Protein AF-A0A0C2CL56-F1 (afdb_monomer)

Radius of gyration: 15.15 Å; Cα contacts (8 Å, |Δi|>4): 269; chains: 1; bounding box: 34×24×44 Å

Foldseek 3Di:
DAADFFDKAQFCVNGVVWTFDDQLRQAFALVQADWFQAAPACVSRQQQHQQQDPPSRTGDSCRSCVVVVQNGVVSCVVPGHSHFGHTPPCNCPRNNGHDGDIGTTDD

Secondary structure (DSSP, 8-state):
----TT-EESSGGGSTTSEEESTTTTBB-GGG--TT-B-SSGGGGTT-TT-EETTTTEE-HHHHHHHTT-SSHHHHHHHTTTTSB--TTTHHHHTTTPPBP-EEEE-

Organism: NCBI:txid51022

InterPro domains:
  IPR039260 Chondroitin proteoglycan 3 [PTHR37973] (2-107)

Mean predicted aligned error: 2.77 Å

pLDDT: mean 97.07, std 2.62, range [74.0, 98.75]

Structure (mmCIF, N/CA/C/O backbone):
data_AF-A0A0C2CL56-F1
#
_entry.id   AF-A0A0C2CL56-F1
#
loop_
_atom_site.group_PDB
_atom_site.id
_atom_site.type_symbol
_atom_site.label_atom_id
_atom_site.label_alt_id
_atom_site.label_comp_id
_atom_site.label_asym_id
_atom_site.label_entity_id
_atom_site.label_seq_id
_atom_site.pdbx_PDB_ins_code
_atom_site.Cartn_x
_atom_site.Cartn_y
_atom_site.Cartn_z
_atom_site.occupancy
_atom_site.B_iso_or_equiv
_atom_site.auth_seq_id
_atom_site.auth_comp_id
_atom_site.auth_asym_id
_atom_site.auth_atom_id
_atom_site.pdbx_PDB_model_num
ATOM 1 N N . LYS A 1 1 ? -9.938 3.758 28.626 1.00 74.00 1 LYS A N 1
ATOM 2 C CA . LYS A 1 1 ? -9.794 4.377 27.285 1.00 74.00 1 LYS A CA 1
ATOM 3 C C . LYS A 1 1 ? -11.196 4.662 26.762 1.00 74.00 1 LYS A C 1
ATOM 5 O O . LYS A 1 1 ? -12.080 3.883 27.092 1.00 74.00 1 LYS A O 1
ATOM 10 N N . THR A 1 2 ? -11.389 5.732 25.998 1.00 91.00 2 THR A N 1
ATOM 11 C CA . THR A 1 2 ? -12.707 6.133 25.476 1.00 91.00 2 THR A CA 1
ATOM 12 C C . THR A 1 2 ? -12.635 6.171 23.955 1.00 91.00 2 THR A C 1
ATOM 14 O O . THR A 1 2 ? -11.640 6.669 23.426 1.00 91.00 2 THR A O 1
ATOM 17 N N . CYS A 1 3 ? -13.647 5.637 23.272 1.00 94.56 3 CYS A N 1
ATOM 18 C CA . CYS A 1 3 ? -13.761 5.735 21.819 1.00 94.56 3 CYS A CA 1
ATOM 19 C C . CYS A 1 3 ? -13.874 7.204 21.382 1.00 94.56 3 CYS A C 1
ATOM 21 O O . CYS A 1 3 ? -14.562 8.001 22.024 1.00 94.56 3 CYS A O 1
ATOM 23 N N . LYS A 1 4 ? -13.183 7.560 20.296 1.00 96.44 4 LYS A N 1
ATOM 24 C CA . LYS A 1 4 ? -13.237 8.883 19.668 1.00 96.44 4 LYS A CA 1
ATOM 25 C C . LYS A 1 4 ? -13.791 8.734 18.259 1.00 96.44 4 LYS A C 1
ATOM 27 O O . LYS A 1 4 ? -13.171 8.084 17.422 1.00 96.44 4 LYS A O 1
ATOM 32 N N . ALA A 1 5 ? -14.963 9.309 18.010 1.00 96.19 5 ALA A N 1
ATOM 33 C CA . ALA A 1 5 ? -15.623 9.188 16.716 1.00 96.19 5 ALA A CA 1
ATOM 34 C C . ALA A 1 5 ? -14.737 9.756 15.596 1.00 96.19 5 ALA A C 1
ATOM 36 O O . ALA A 1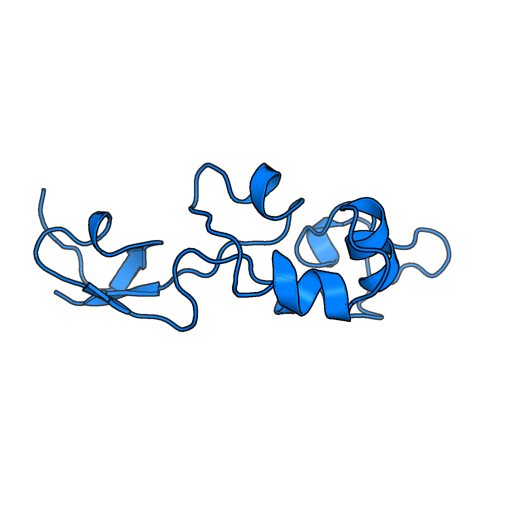 5 ? -14.141 10.821 15.750 1.00 96.19 5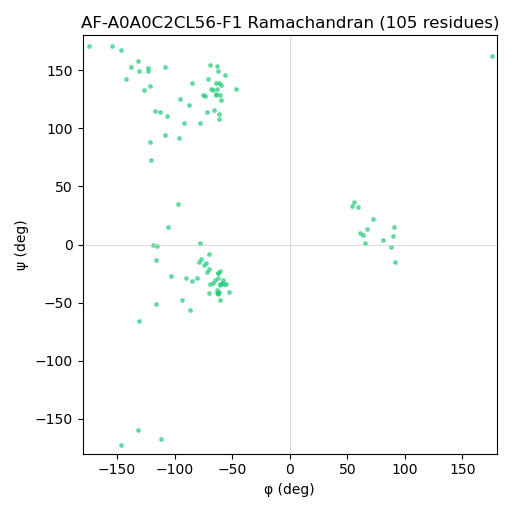 ALA A O 1
ATOM 37 N N . PHE A 1 6 ? -14.674 9.044 14.472 1.00 96.25 6 PHE A N 1
ATOM 38 C CA . PHE A 1 6 ? -13.881 9.377 13.284 1.00 96.25 6 PHE A CA 1
ATOM 39 C C . PHE A 1 6 ? -12.351 9.405 13.457 1.00 96.25 6 PHE A C 1
ATOM 41 O O . PHE A 1 6 ? -11.641 9.753 12.503 1.00 96.25 6 PHE A O 1
ATOM 48 N N . ASP A 1 7 ? -11.811 8.981 14.602 1.00 97.31 7 ASP A N 1
ATOM 49 C CA . ASP A 1 7 ? -10.368 8.750 14.715 1.00 97.31 7 ASP A CA 1
ATOM 50 C C . ASP A 1 7 ? -9.928 7.633 13.755 1.00 97.31 7 ASP A C 1
ATOM 52 O O . ASP A 1 7 ? -10.701 6.735 13.407 1.00 97.31 7 ASP A O 1
ATOM 56 N N . VAL A 1 8 ? -8.6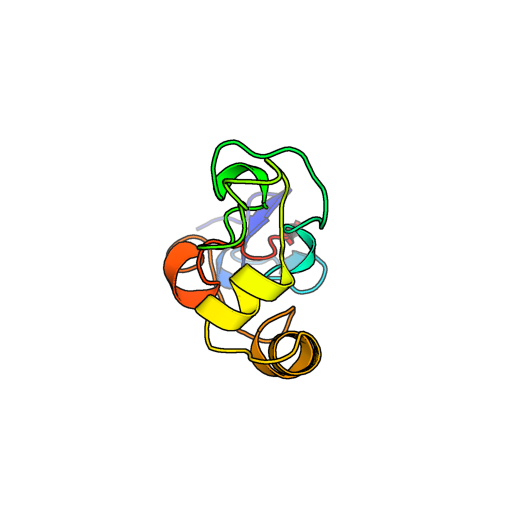84 7.732 13.275 1.00 97.31 8 VAL A N 1
ATOM 57 C CA . VAL A 1 8 ? -8.066 6.709 12.420 1.00 97.31 8 VAL A CA 1
ATOM 58 C C . VAL A 1 8 ? -7.873 5.438 13.235 1.00 97.31 8 VAL A C 1
ATOM 60 O O . VAL A 1 8 ? -7.333 5.489 14.338 1.00 97.31 8 VAL A O 1
ATOM 63 N N . CYS A 1 9 ? -8.255 4.305 12.662 1.00 97.81 9 CYS A N 1
ATOM 64 C CA . CYS A 1 9 ? -8.109 2.998 13.287 1.00 97.81 9 CYS A CA 1
ATOM 65 C C . CYS A 1 9 ? -7.632 1.956 12.273 1.00 97.81 9 CYS A C 1
ATOM 67 O O . CYS A 1 9 ? -7.879 2.079 11.071 1.00 97.81 9 CYS A O 1
ATOM 69 N N . TYR A 1 10 ? -6.950 0.927 12.764 1.00 97.50 10 TYR A N 1
ATOM 70 C CA . TYR A 1 10 ? -6.484 -0.227 11.991 1.00 97.50 10 TYR A CA 1
ATOM 71 C C . TYR A 1 10 ? -7.101 -1.542 12.495 1.00 97.50 10 TYR A C 1
ATOM 73 O O . TYR A 1 10 ? -6.858 -2.597 11.917 1.00 97.50 10 TYR A O 1
ATOM 81 N N . GLY A 1 11 ? -7.941 -1.462 13.529 1.00 97.06 11 GLY A N 1
ATOM 82 C CA . GLY A 1 11 ? -8.777 -2.534 14.058 1.00 97.06 11 GLY A CA 1
ATOM 83 C C . GLY A 1 11 ? -9.699 -2.009 15.162 1.00 97.06 11 GLY A C 1
ATOM 84 O O . GLY A 1 11 ? -9.557 -0.871 15.611 1.00 97.06 11 GLY A O 1
ATOM 85 N N . ASP A 1 12 ? -10.647 -2.830 15.616 1.00 96.31 12 ASP A N 1
ATOM 86 C CA . ASP A 1 12 ? -11.632 -2.439 16.643 1.00 96.31 12 ASP A CA 1
ATOM 87 C C . ASP A 1 12 ? -10.986 -2.080 17.993 1.00 96.31 12 ASP A C 1
ATOM 89 O O . ASP A 1 12 ? -11.519 -1.286 18.766 1.00 96.31 12 ASP A O 1
ATOM 93 N N . GLU A 1 13 ? -9.795 -2.610 18.265 1.00 95.06 13 GLU A N 1
ATOM 94 C CA . GLU A 1 13 ? -8.990 -2.302 19.451 1.00 95.06 13 GLU A CA 1
ATOM 95 C C . GLU A 1 13 ? -8.552 -0.831 19.551 1.00 95.06 13 GLU A C 1
ATOM 97 O O . GLU A 1 13 ? -8.353 -0.318 20.660 1.00 95.06 13 GLU A O 1
ATOM 102 N N . ASP A 1 14 ? -8.472 -0.132 18.414 1.00 95.69 14 ASP A N 1
ATOM 103 C CA . ASP A 1 14 ? -8.225 1.312 18.356 1.00 95.69 14 ASP A CA 1
ATOM 104 C C . ASP A 1 14 ? -9.481 2.134 18.699 1.00 95.69 14 ASP A C 1
ATOM 106 O O . ASP A 1 14 ? -9.378 3.332 18.977 1.00 95.69 14 ASP A O 1
ATOM 110 N N . CYS A 1 15 ? -10.658 1.497 18.754 1.00 96.75 15 CYS A N 1
ATOM 111 C CA . CYS A 1 15 ? -11.959 2.110 19.029 1.00 96.75 15 CYS A CA 1
ATOM 112 C C . CYS A 1 15 ? -12.613 1.500 20.291 1.00 96.75 15 CYS A C 1
ATOM 114 O O . CYS A 1 15 ? -13.586 0.756 20.185 1.00 96.75 15 CYS A O 1
ATOM 116 N N . PRO A 1 16 ? -12.135 1.794 21.519 1.00 95.88 16 PRO A N 1
ATOM 117 C CA . PRO A 1 16 ? -12.596 1.109 22.730 1.00 95.88 16 PRO A CA 1
ATOM 118 C C . PRO A 1 16 ? -14.093 1.305 23.012 1.00 95.88 16 PRO A C 1
ATOM 120 O O . PRO A 1 16 ? -14.504 2.380 23.449 1.00 95.88 16 PRO A O 1
ATOM 123 N N . GLY A 1 17 ? -14.886 0.248 22.814 1.00 94.19 17 GLY A N 1
ATOM 124 C CA . GLY A 1 17 ? -16.349 0.276 22.947 1.00 94.19 17 GLY A CA 1
ATOM 125 C C . GLY A 1 17 ? -17.101 0.632 21.658 1.00 94.19 17 GLY A C 1
ATOM 126 O O . GLY A 1 17 ? -18.311 0.810 21.710 1.00 94.19 17 GLY A O 1
ATOM 127 N N . GLY A 1 18 ? -16.396 0.727 20.529 1.00 95.75 18 GLY A N 1
ATOM 128 C CA . GLY A 1 18 ? -16.941 0.953 19.194 1.00 95.75 18 GLY A CA 1
ATOM 129 C C . GLY A 1 18 ? -16.361 -0.028 18.172 1.00 95.75 18 GLY A C 1
ATOM 130 O O . GLY A 1 18 ? -15.849 -1.087 18.534 1.00 95.75 18 GLY A O 1
ATOM 131 N N . GLN A 1 19 ? -16.442 0.330 16.891 1.00 97.44 19 GLN A N 1
ATOM 132 C CA . GLN A 1 19 ? -15.925 -0.467 15.771 1.00 97.44 19 GLN A CA 1
ATOM 133 C C . GLN A 1 19 ? -15.074 0.379 14.829 1.00 97.44 19 GLN A C 1
ATOM 135 O O . GLN A 1 19 ? -15.342 1.566 14.635 1.00 97.44 19 GLN A O 1
ATOM 140 N N . CYS A 1 20 ? -14.084 -0.236 14.194 1.00 98.19 20 CYS A N 1
ATOM 141 C CA . CYS A 1 20 ? -13.293 0.391 13.152 1.00 98.19 20 CYS A CA 1
ATOM 142 C C . CYS A 1 20 ? -13.901 0.120 11.773 1.00 98.19 20 CYS A C 1
ATOM 144 O O . CYS A 1 20 ? -13.780 -0.974 11.223 1.00 98.19 20 CYS A O 1
ATOM 146 N N . LEU A 1 21 ? -14.551 1.126 11.185 1.00 98.06 21 LEU A N 1
ATOM 147 C CA . LEU A 1 21 ? -15.240 0.967 9.907 1.00 98.06 21 LEU A CA 1
ATOM 148 C C . LEU A 1 21 ? -14.358 1.392 8.730 1.00 98.06 21 LEU A C 1
ATOM 150 O O . LEU A 1 21 ? -13.884 2.527 8.669 1.00 98.06 21 LEU A O 1
ATOM 154 N N . GLY A 1 22 ? -14.183 0.498 7.758 1.00 96.94 22 GLY A N 1
ATOM 155 C CA . GLY A 1 22 ? -13.473 0.763 6.508 1.00 96.94 22 GLY A CA 1
ATOM 156 C C . GLY A 1 22 ? -13.341 -0.492 5.643 1.00 96.94 22 GLY A C 1
ATOM 157 O O . GLY A 1 22 ? -13.492 -1.615 6.124 1.00 96.94 22 GLY A O 1
ATOM 158 N N . ALA A 1 23 ? -13.052 -0.315 4.355 1.00 96.62 23 ALA A N 1
ATOM 159 C CA . ALA A 1 23 ? -12.755 -1.441 3.475 1.00 96.62 23 ALA A CA 1
ATOM 160 C C . ALA A 1 23 ? -11.357 -1.989 3.786 1.00 96.62 23 ALA A C 1
ATOM 162 O O . ALA A 1 23 ? -10.388 -1.230 3.800 1.00 96.62 23 ALA A O 1
ATOM 163 N N . PHE A 1 24 ? -11.269 -3.302 4.012 1.00 97.56 24 PHE A N 1
ATOM 164 C CA . PHE A 1 24 ? -10.011 -4.017 4.256 1.00 97.56 24 PHE A CA 1
ATOM 165 C C . PHE A 1 24 ? -9.168 -3.439 5.406 1.00 97.56 24 PHE A C 1
ATOM 167 O O . PHE A 1 24 ? -7.945 -3.480 5.343 1.00 97.56 24 PHE A O 1
ATOM 174 N N . VAL A 1 25 ? -9.804 -2.900 6.453 1.00 98.19 25 VAL A N 1
ATOM 175 C CA . VAL A 1 25 ? -9.120 -2.355 7.641 1.00 98.19 25 VAL A CA 1
ATOM 176 C C . VAL A 1 25 ? -8.039 -3.308 8.151 1.00 98.19 25 VAL A C 1
ATOM 178 O O . VAL A 1 25 ? -8.262 -4.514 8.269 1.00 98.19 25 VAL A O 1
ATOM 181 N N . GLY A 1 26 ? -6.863 -2.750 8.443 1.00 98.12 26 GLY A N 1
ATOM 182 C CA . GLY A 1 26 ? -5.736 -3.511 8.972 1.00 98.12 26 GLY A CA 1
ATOM 183 C C . GLY A 1 26 ? -5.085 -4.428 7.937 1.00 98.12 26 GLY A C 1
ATOM 184 O O . GLY A 1 26 ? -4.457 -5.415 8.316 1.00 98.12 26 GLY A O 1
ATOM 185 N N . LYS A 1 27 ? -5.258 -4.153 6.635 1.00 98.56 27 LYS A N 1
ATOM 186 C CA . LYS A 1 27 ? -4.655 -4.913 5.529 1.00 98.56 27 LYS A CA 1
ATOM 187 C C . LYS A 1 27 ? -3.815 -4.040 4.604 1.00 98.56 27 LYS A C 1
ATOM 189 O O . LYS A 1 27 ? -4.088 -2.855 4.448 1.00 98.56 27 LYS A O 1
ATOM 194 N N . CYS A 1 28 ? -2.800 -4.615 3.963 1.00 98.56 28 CYS A N 1
ATOM 195 C CA . CYS A 1 28 ? -1.921 -3.861 3.066 1.00 98.56 28 CYS A CA 1
ATOM 196 C C . CYS A 1 28 ? -2.670 -3.316 1.838 1.00 98.56 28 CYS A C 1
ATOM 198 O O . CYS A 1 28 ? -3.342 -4.071 1.130 1.00 98.56 28 CYS A O 1
ATOM 200 N N . ASN A 1 29 ? -2.510 -2.018 1.558 1.00 98.12 29 ASN A N 1
ATOM 201 C CA . ASN A 1 29 ? -3.180 -1.320 0.462 1.00 98.12 29 ASN A CA 1
ATOM 202 C C . ASN A 1 29 ? -2.291 -1.240 -0.786 1.00 98.12 29 ASN A C 1
ATOM 204 O O . ASN A 1 29 ? -1.539 -0.284 -0.976 1.00 98.12 29 ASN A O 1
ATOM 208 N N . CYS A 1 30 ? -2.419 -2.220 -1.677 1.00 97.94 30 CYS A N 1
ATOM 209 C CA . CYS A 1 30 ? -1.692 -2.223 -2.950 1.00 97.94 30 CYS A CA 1
ATOM 210 C C . CYS A 1 30 ? -2.167 -1.159 -3.944 1.00 97.94 30 CYS A C 1
ATOM 212 O O . CYS A 1 30 ? -1.399 -0.788 -4.826 1.00 97.94 30 CYS A O 1
ATOM 214 N N . ASN A 1 31 ? -3.389 -0.637 -3.792 1.00 96.19 31 ASN A N 1
ATOM 215 C CA . ASN A 1 31 ? -3.928 0.388 -4.691 1.00 96.19 31 ASN A CA 1
ATOM 216 C C . ASN A 1 31 ? -3.231 1.748 -4.510 1.00 96.19 31 ASN A C 1
ATOM 218 O O . ASN A 1 31 ? -3.484 2.672 -5.276 1.00 96.19 31 ASN A O 1
ATOM 222 N N . ALA A 1 32 ? -2.376 1.890 -3.491 1.00 97.56 32 ALA A N 1
ATOM 223 C CA . ALA A 1 32 ? -1.567 3.085 -3.297 1.00 97.56 32 ALA A CA 1
ATOM 224 C C . ALA A 1 32 ? -0.434 3.218 -4.329 1.00 97.56 32 ALA A C 1
ATOM 226 O O . ALA A 1 32 ? 0.012 4.337 -4.577 1.00 97.56 32 ALA A O 1
ATOM 227 N N . CYS A 1 33 ? 0.022 2.117 -4.938 1.00 98.25 33 CYS A N 1
ATOM 228 C CA . CYS A 1 33 ? 0.941 2.193 -6.068 1.00 98.25 33 CYS A CA 1
ATOM 229 C C . CYS A 1 33 ? 0.140 2.320 -7.365 1.00 98.25 33 CYS A C 1
ATOM 231 O O . CYS A 1 33 ? -0.658 1.445 -7.698 1.00 98.25 33 CYS A O 1
ATOM 233 N N . LEU A 1 34 ? 0.358 3.416 -8.090 1.00 97.81 34 LEU A N 1
ATOM 234 C CA . LEU A 1 34 ? -0.292 3.697 -9.364 1.00 97.81 34 LEU A CA 1
ATOM 235 C C . LEU A 1 34 ? 0.756 3.644 -10.471 1.00 97.81 34 LEU A C 1
ATOM 237 O O . LEU A 1 34 ? 1.661 4.480 -10.500 1.00 97.81 34 LEU A O 1
ATOM 241 N N . ASP A 1 35 ? 0.641 2.669 -11.371 1.00 97.56 35 ASP A N 1
ATOM 242 C CA . ASP A 1 35 ? 1.558 2.548 -12.503 1.00 97.56 35 ASP A CA 1
ATOM 243 C C . ASP A 1 35 ? 1.585 3.829 -13.342 1.00 97.56 35 ASP A C 1
ATOM 245 O O . ASP A 1 35 ? 0.584 4.533 -13.500 1.00 97.56 35 ASP A O 1
ATOM 249 N N . PHE A 1 36 ? 2.765 4.126 -13.883 1.00 97.69 36 PHE A N 1
ATOM 250 C CA . PHE A 1 36 ? 3.046 5.290 -14.726 1.00 97.69 36 PHE A CA 1
ATOM 251 C C . PHE A 1 36 ? 2.926 6.658 -14.041 1.00 97.69 36 PHE A C 1
ATOM 253 O O . PHE A 1 36 ? 3.188 7.679 -14.679 1.00 97.69 36 PHE A O 1
ATOM 260 N N . TRP A 1 37 ? 2.605 6.711 -12.746 1.00 97.88 37 TRP A N 1
ATOM 261 C CA . TRP A 1 37 ? 2.616 7.963 -11.995 1.00 97.88 37 TRP A CA 1
ATOM 262 C C . TRP A 1 37 ? 4.031 8.544 -11.919 1.00 97.88 37 TRP A C 1
ATOM 264 O O . TRP A 1 37 ? 4.990 7.800 -11.722 1.00 97.88 37 TRP A O 1
ATOM 274 N N . LEU A 1 38 ? 4.182 9.862 -12.072 1.00 98.38 38 LEU A N 1
ATOM 275 C CA . LEU A 1 38 ? 5.496 10.510 -12.017 1.00 98.38 38 LEU A CA 1
ATOM 276 C C . LEU A 1 38 ? 6.127 10.346 -10.633 1.00 98.38 38 LEU A C 1
ATOM 278 O O . LEU A 1 38 ? 5.479 10.584 -9.613 1.00 98.38 38 LEU A O 1
ATOM 282 N N . CYS A 1 39 ? 7.404 9.972 -10.595 1.00 98.38 39 CYS A N 1
ATOM 283 C CA . CYS A 1 39 ? 8.094 9.710 -9.342 1.00 98.38 39 CYS A CA 1
ATOM 284 C C . CYS A 1 39 ? 9.551 10.184 -9.351 1.00 98.38 39 CYS A C 1
ATOM 286 O O . CYS A 1 39 ? 10.300 10.020 -10.317 1.00 98.38 39 CYS A O 1
ATOM 288 N N . GLU A 1 40 ? 9.978 10.709 -8.204 1.00 97.88 40 GLU A N 1
ATOM 289 C CA . GLU A 1 40 ? 11.393 10.909 -7.873 1.00 97.88 40 GLU A CA 1
ATOM 290 C C . GLU A 1 40 ? 11.900 9.845 -6.892 1.00 97.88 40 GLU A C 1
ATOM 292 O O . GLU A 1 40 ? 13.080 9.483 -6.901 1.00 97.88 40 GLU A O 1
ATOM 297 N N . SER A 1 41 ? 11.003 9.295 -6.071 1.00 98.19 41 SER A N 1
ATOM 298 C CA . SER A 1 41 ? 11.251 8.256 -5.074 1.00 98.19 41 SER A CA 1
ATOM 299 C C . SER A 1 41 ? 10.035 7.340 -4.936 1.00 98.19 41 SER A C 1
ATOM 301 O O . SER A 1 41 ? 8.950 7.659 -5.421 1.00 98.19 41 SER A O 1
ATOM 303 N N . ASP A 1 42 ? 10.216 6.211 -4.252 1.00 98.38 42 ASP A N 1
ATOM 304 C CA . ASP A 1 42 ? 9.141 5.243 -4.004 1.00 98.38 42 ASP A CA 1
ATOM 305 C C . ASP A 1 42 ? 7.981 5.846 -3.203 1.00 98.38 42 ASP A C 1
ATOM 307 O O . ASP A 1 42 ? 6.852 5.384 -3.327 1.00 98.38 42 ASP A O 1
ATOM 311 N N . ALA A 1 43 ? 8.219 6.926 -2.448 1.00 98.00 43 ALA A N 1
ATOM 312 C CA . ALA A 1 43 ? 7.171 7.650 -1.732 1.00 98.00 43 ALA A CA 1
ATOM 313 C C . ALA A 1 43 ? 6.059 8.154 -2.671 1.00 98.00 43 ALA A C 1
ATOM 315 O O . ALA A 1 43 ? 4.892 8.145 -2.290 1.00 98.00 43 ALA A O 1
ATOM 316 N N . ALA A 1 44 ? 6.399 8.529 -3.912 1.00 98.00 44 ALA A N 1
ATOM 317 C CA . ALA A 1 44 ? 5.415 8.925 -4.922 1.00 98.00 44 ALA A CA 1
ATOM 318 C C . ALA A 1 44 ? 4.631 7.731 -5.503 1.00 98.00 44 ALA A C 1
ATOM 320 O O . ALA A 1 44 ? 3.552 7.920 -6.053 1.00 98.00 44 ALA A O 1
ATOM 321 N N . CYS A 1 45 ? 5.134 6.505 -5.336 1.00 98.44 45 CYS A N 1
ATOM 322 C CA . CYS A 1 45 ? 4.500 5.251 -5.758 1.00 98.44 45 CYS A CA 1
ATOM 323 C C . CYS A 1 45 ? 3.747 4.579 -4.602 1.00 98.44 45 CYS A C 1
ATOM 325 O O . CYS A 1 45 ? 3.779 3.358 -4.439 1.00 98.44 45 CYS A O 1
ATOM 327 N N . GLY A 1 46 ? 3.147 5.390 -3.728 1.00 97.06 46 GLY A N 1
ATOM 328 C CA . GLY A 1 46 ? 2.488 4.914 -2.514 1.00 97.06 46 GLY A CA 1
ATOM 329 C C . GLY A 1 46 ? 3.443 4.325 -1.476 1.00 97.06 46 GLY A C 1
ATOM 330 O O . GLY A 1 46 ? 2.986 3.658 -0.559 1.00 97.06 46 GLY A O 1
ATOM 331 N N . GLY A 1 47 ? 4.754 4.533 -1.618 1.00 98.06 47 GLY A N 1
ATOM 332 C CA . GLY A 1 47 ? 5.776 3.998 -0.721 1.00 98.06 47 GLY A CA 1
ATOM 333 C C . GLY A 1 47 ? 6.281 2.600 -1.078 1.00 98.06 47 GLY A C 1
ATOM 334 O O . GLY A 1 47 ? 7.192 2.123 -0.403 1.00 98.06 47 GLY A O 1
ATOM 335 N N . LEU A 1 48 ? 5.752 1.947 -2.124 1.00 98.50 48 LEU A N 1
ATOM 336 C CA . LEU A 1 48 ? 6.183 0.599 -2.510 1.00 98.50 48 LEU A CA 1
ATOM 337 C C . LEU A 1 48 ? 7.670 0.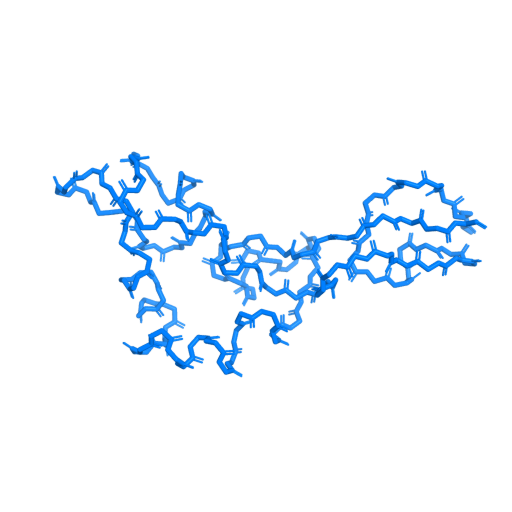587 -2.887 1.00 98.50 48 LEU A C 1
ATOM 339 O O . LEU A 1 48 ? 8.075 1.154 -3.904 1.00 98.50 48 LEU A O 1
ATOM 343 N N . LYS A 1 49 ? 8.486 -0.075 -2.063 1.00 98.44 49 LYS A N 1
ATOM 344 C CA . LYS A 1 49 ? 9.944 -0.105 -2.224 1.00 98.44 49 LYS A CA 1
ATOM 345 C C . LYS A 1 49 ? 10.332 -0.729 -3.568 1.00 98.44 49 LYS A C 1
ATOM 347 O O . LYS A 1 49 ? 9.897 -1.828 -3.901 1.00 98.44 49 LYS A O 1
ATOM 352 N N . GLY A 1 50 ? 11.179 -0.035 -4.324 1.00 98.00 50 GLY A N 1
ATOM 353 C CA . GLY A 1 50 ? 11.639 -0.451 -5.649 1.00 98.00 50 GLY A CA 1
ATOM 354 C C . GLY A 1 50 ? 10.673 -0.151 -6.798 1.00 98.00 50 GLY A C 1
ATOM 355 O O . GLY A 1 50 ? 10.970 -0.536 -7.926 1.00 98.00 50 GLY A O 1
ATOM 356 N N . ALA A 1 51 ? 9.547 0.526 -6.548 1.00 98.44 51 ALA A N 1
ATOM 357 C CA . ALA A 1 51 ? 8.574 0.832 -7.593 1.00 98.44 51 ALA A CA 1
ATOM 358 C C . ALA A 1 51 ? 8.952 2.052 -8.444 1.00 98.44 51 ALA A C 1
ATOM 360 O O . ALA A 1 51 ? 8.571 2.123 -9.607 1.00 98.44 51 ALA A O 1
ATOM 361 N N . CYS A 1 52 ? 9.686 3.038 -7.923 1.00 98.69 52 CYS A N 1
ATOM 362 C CA . CYS A 1 52 ? 10.009 4.223 -8.713 1.00 98.69 52 CYS A CA 1
ATOM 363 C C . CYS A 1 52 ? 11.139 3.951 -9.716 1.00 98.69 52 CYS A C 1
ATOM 365 O O . CYS A 1 52 ? 12.326 3.934 -9.362 1.00 98.69 52 CYS A O 1
ATOM 367 N N . ASN A 1 53 ? 10.785 3.818 -10.996 1.00 98.38 53 ASN A N 1
ATOM 368 C CA . ASN A 1 53 ? 11.745 3.608 -12.068 1.00 98.38 53 ASN A CA 1
ATOM 369 C C . ASN A 1 53 ? 12.544 4.896 -12.330 1.00 98.38 53 ASN A C 1
ATOM 371 O O . ASN A 1 53 ? 12.030 5.910 -12.804 1.00 98.38 53 ASN A O 1
ATOM 375 N N . LYS A 1 54 ? 13.850 4.856 -12.045 1.00 97.06 54 LYS A N 1
ATOM 376 C CA . LYS A 1 54 ? 14.734 6.029 -12.153 1.00 97.06 54 LYS A CA 1
ATOM 377 C C . LYS A 1 54 ? 15.051 6.450 -13.587 1.00 97.06 54 LYS A C 1
ATOM 379 O O . LYS A 1 54 ? 15.538 7.572 -13.754 1.00 97.06 54 LYS A O 1
ATOM 384 N N . ILE A 1 55 ? 14.796 5.583 -14.569 1.00 97.56 55 ILE A N 1
ATOM 385 C CA . ILE A 1 55 ? 15.029 5.829 -15.996 1.00 97.56 55 ILE A CA 1
ATOM 386 C C . ILE A 1 55 ? 13.810 6.528 -16.594 1.00 97.56 55 ILE A C 1
ATOM 388 O O . ILE A 1 55 ? 13.944 7.623 -17.130 1.00 97.56 55 ILE A O 1
ATOM 392 N N . THR A 1 56 ? 12.623 5.930 -16.461 1.00 97.81 56 THR A N 1
ATOM 393 C CA . THR A 1 56 ? 11.380 6.499 -17.014 1.00 97.81 56 THR A CA 1
ATOM 394 C C . THR A 1 56 ? 10.800 7.618 -16.152 1.00 97.81 56 THR A C 1
ATOM 396 O O . THR A 1 56 ? 9.958 8.366 -16.633 1.00 97.81 56 THR A O 1
ATOM 399 N N . LYS A 1 57 ? 11.260 7.753 -14.897 1.00 98.25 57 LYS A N 1
ATOM 400 C CA . LYS A 1 57 ? 10.729 8.688 -13.885 1.00 98.25 57 LYS A CA 1
ATOM 401 C C . LYS A 1 57 ? 9.256 8.446 -13.570 1.00 98.25 57 LYS A C 1
ATOM 403 O O . LYS A 1 57 ? 8.520 9.373 -13.238 1.00 98.25 57 LYS A O 1
ATOM 408 N N . THR A 1 58 ? 8.840 7.187 -13.658 1.00 98.69 58 THR A N 1
ATOM 409 C CA . THR A 1 58 ? 7.473 6.759 -13.377 1.00 98.69 58 THR A CA 1
ATOM 410 C C . THR A 1 58 ? 7.444 5.545 -12.463 1.00 98.69 58 THR A C 1
ATOM 412 O O . THR A 1 58 ? 8.408 4.783 -12.394 1.00 98.69 58 THR A O 1
ATOM 415 N N . CYS A 1 59 ? 6.326 5.337 -11.783 1.00 98.75 59 CYS A N 1
ATOM 416 C CA . CYS A 1 59 ? 6.089 4.133 -11.006 1.00 98.75 59 CYS A CA 1
ATOM 417 C C . CYS A 1 59 ? 5.938 2.907 -11.917 1.00 98.75 59 CYS A C 1
ATOM 419 O O . CYS A 1 59 ? 5.226 2.949 -12.920 1.00 98.75 59 CYS A O 1
ATOM 421 N N . ASP A 1 60 ? 6.624 1.837 -11.536 1.0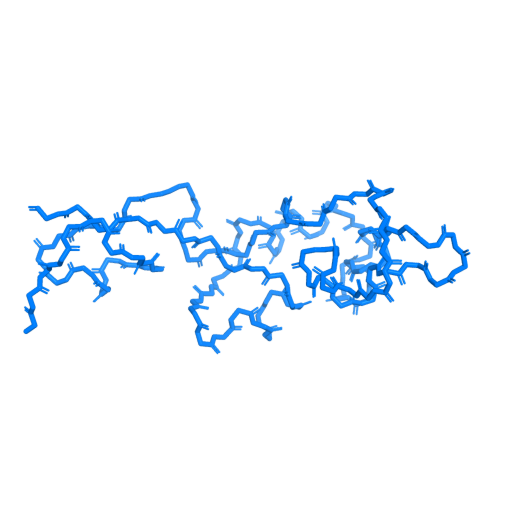0 98.50 60 ASP A N 1
ATOM 422 C CA . ASP A 1 60 ? 6.526 0.469 -12.033 1.00 98.50 60 ASP A CA 1
ATOM 423 C C . ASP A 1 60 ? 6.171 -0.407 -10.822 1.00 98.50 60 ASP A C 1
ATOM 425 O O . ASP A 1 60 ? 7.030 -0.882 -10.070 1.00 98.50 60 ASP A O 1
ATOM 429 N N . CYS A 1 61 ? 4.872 -0.545 -10.570 1.00 98.25 61 CYS A N 1
ATOM 430 C CA . CYS A 1 61 ? 4.365 -1.251 -9.400 1.00 98.25 61 CYS A CA 1
ATOM 431 C C . CYS A 1 61 ? 4.693 -2.743 -9.474 1.00 98.25 61 CYS A C 1
ATOM 433 O O . CYS A 1 61 ? 4.994 -3.363 -8.452 1.00 98.25 61 CYS A O 1
ATOM 435 N N . GLN A 1 62 ? 4.718 -3.313 -10.682 1.00 97.75 62 GLN A N 1
ATOM 436 C CA . GLN A 1 62 ? 5.130 -4.696 -10.906 1.00 97.75 62 GLN A CA 1
ATOM 437 C C . GLN A 1 62 ? 6.589 -4.926 -10.482 1.00 97.75 62 GLN A C 1
ATOM 439 O O . GLN A 1 62 ? 6.880 -5.948 -9.853 1.00 97.75 62 GLN A O 1
ATOM 444 N N . ALA A 1 63 ? 7.503 -3.993 -10.766 1.00 98.19 63 ALA A N 1
ATOM 445 C CA . ALA A 1 63 ? 8.880 -4.064 -10.277 1.00 98.19 63 ALA A CA 1
ATOM 446 C C . ALA A 1 63 ? 8.947 -4.009 -8.743 1.00 98.19 63 ALA A C 1
ATOM 448 O O . ALA A 1 63 ? 9.662 -4.812 -8.139 1.00 98.19 63 ALA A O 1
ATOM 449 N N . GLY A 1 64 ? 8.155 -3.136 -8.114 1.00 98.25 64 GLY A N 1
ATOM 450 C CA . GLY A 1 64 ? 8.044 -3.056 -6.656 1.00 98.25 64 GLY A CA 1
ATOM 451 C C . GLY A 1 64 ? 7.541 -4.359 -6.019 1.00 98.25 64 GLY A C 1
ATOM 452 O O . GLY A 1 64 ? 8.165 -4.890 -5.100 1.00 98.25 64 GLY A O 1
ATOM 453 N N . PHE A 1 65 ? 6.465 -4.950 -6.549 1.00 98.38 65 PHE A N 1
ATOM 454 C CA . PHE A 1 65 ? 5.952 -6.238 -6.061 1.00 98.38 65 PHE A CA 1
ATOM 455 C C . PHE A 1 65 ? 6.952 -7.376 -6.262 1.00 98.38 65 PHE A C 1
ATOM 457 O O . PHE A 1 65 ? 7.150 -8.195 -5.362 1.00 98.38 65 PHE A O 1
ATOM 464 N N . LYS A 1 66 ? 7.653 -7.390 -7.398 1.00 98.31 66 LYS A N 1
ATOM 465 C CA . LYS A 1 66 ? 8.718 -8.361 -7.653 1.00 98.31 66 LYS A CA 1
ATOM 466 C C . LYS A 1 66 ? 9.864 -8.219 -6.650 1.00 98.31 66 LYS A C 1
ATOM 468 O O . LYS A 1 66 ? 10.349 -9.234 -6.152 1.00 98.31 66 LYS A O 1
ATOM 473 N N . ALA A 1 67 ? 10.266 -6.992 -6.314 1.00 97.88 67 ALA A N 1
ATOM 474 C CA . ALA A 1 67 ? 11.276 -6.722 -5.289 1.00 97.88 67 ALA A CA 1
ATOM 475 C C . ALA A 1 67 ? 10.821 -7.156 -3.883 1.00 97.88 67 ALA A C 1
ATOM 477 O O . ALA A 1 67 ? 11.642 -7.595 -3.080 1.00 97.88 67 ALA A O 1
ATOM 478 N N . ALA A 1 68 ? 9.515 -7.106 -3.610 1.00 97.25 68 ALA A N 1
ATOM 479 C CA . ALA A 1 68 ? 8.893 -7.611 -2.386 1.00 97.25 68 ALA A CA 1
ATOM 480 C C . ALA A 1 68 ? 8.722 -9.147 -2.345 1.00 97.25 68 ALA A C 1
ATOM 482 O O . ALA A 1 68 ? 8.199 -9.681 -1.369 1.00 97.25 68 ALA A O 1
ATOM 483 N N . GLY A 1 69 ? 9.160 -9.870 -3.382 1.00 97.56 69 GLY A N 1
ATOM 484 C CA . GLY A 1 69 ? 9.078 -11.331 -3.444 1.00 97.56 69 GLY A CA 1
ATOM 485 C C . GLY A 1 69 ? 7.794 -11.879 -4.073 1.00 97.56 69 GLY A C 1
ATOM 486 O O . GLY A 1 69 ? 7.539 -13.073 -3.946 1.00 97.56 69 GLY A O 1
ATOM 487 N N . PHE A 1 70 ? 7.013 -11.048 -4.772 1.00 97.75 70 PHE A N 1
ATOM 488 C CA . PHE A 1 70 ? 5.823 -11.447 -5.535 1.00 97.75 70 PHE A CA 1
ATOM 489 C C . PHE A 1 70 ? 6.116 -11.359 -7.042 1.00 97.75 70 PHE A C 1
ATOM 491 O O . PHE A 1 70 ? 6.006 -10.279 -7.626 1.00 97.75 70 PHE A O 1
ATOM 498 N N . PRO A 1 71 ? 6.529 -12.462 -7.700 1.00 95.56 71 PRO A N 1
ATOM 499 C CA . PRO A 1 71 ? 6.985 -12.430 -9.089 1.00 95.56 71 PRO A CA 1
ATOM 500 C C . PRO A 1 71 ? 5.944 -11.902 -10.077 1.00 95.56 71 PRO A C 1
ATOM 502 O O . PRO A 1 71 ? 6.320 -11.256 -11.056 1.00 95.56 71 PRO A O 1
ATOM 505 N N . LEU A 1 72 ? 4.660 -12.166 -9.821 1.00 94.69 72 LEU A N 1
ATOM 506 C CA . LEU A 1 72 ? 3.524 -11.692 -10.602 1.00 94.69 72 LEU A CA 1
ATOM 507 C C . LEU A 1 72 ? 2.556 -10.910 -9.707 1.00 94.69 72 LEU A C 1
ATOM 509 O O . LEU A 1 72 ? 2.374 -11.239 -8.535 1.00 94.69 72 LEU A O 1
ATOM 513 N N . PHE A 1 73 ? 1.849 -9.927 -10.272 1.00 92.06 73 PHE A N 1
ATOM 514 C CA . PHE A 1 73 ? 0.831 -9.173 -9.530 1.00 92.06 73 PHE A CA 1
ATOM 515 C C . PHE A 1 73 ? -0.243 -10.073 -8.892 1.00 92.06 73 PHE A C 1
ATOM 517 O O . PHE A 1 73 ? -0.705 -9.808 -7.786 1.00 92.06 73 PHE A O 1
ATOM 524 N N . VAL A 1 74 ? -0.599 -11.191 -9.536 1.00 95.94 74 VAL A N 1
ATOM 525 C CA . VAL A 1 74 ? -1.552 -12.164 -8.974 1.00 95.94 74 VAL A CA 1
ATOM 526 C C . VAL A 1 74 ? -1.060 -12.806 -7.669 1.00 95.94 74 VAL A C 1
ATOM 528 O O . VAL A 1 74 ? -1.880 -13.140 -6.813 1.00 95.94 74 VAL A O 1
ATOM 531 N N . ASP A 1 75 ? 0.253 -12.937 -7.476 1.00 96.88 75 ASP A N 1
ATOM 532 C CA . ASP A 1 75 ? 0.825 -13.442 -6.226 1.00 96.88 75 ASP A CA 1
ATOM 533 C C . ASP A 1 75 ? 0.635 -12.408 -5.109 1.00 96.88 75 ASP A C 1
ATOM 535 O O . ASP A 1 75 ? 0.220 -12.755 -4.002 1.00 96.88 75 ASP A O 1
ATOM 539 N N . ALA A 1 76 ? 0.844 -11.123 -5.424 1.00 97.25 76 ALA A N 1
ATOM 540 C CA . ALA A 1 76 ? 0.581 -10.020 -4.503 1.00 97.25 76 ALA A CA 1
ATOM 541 C C . ALA A 1 76 ? -0.911 -9.938 -4.143 1.00 97.25 76 ALA A C 1
ATOM 543 O O . ALA A 1 76 ? -1.248 -9.787 -2.972 1.00 97.25 76 ALA A O 1
ATOM 544 N N . LEU A 1 77 ? -1.822 -10.125 -5.104 1.00 96.50 77 LEU A N 1
ATOM 545 C CA . LEU A 1 77 ? -3.267 -10.159 -4.837 1.00 96.50 77 LEU A CA 1
ATOM 546 C C . LEU A 1 77 ? -3.677 -11.286 -3.877 1.00 96.50 77 LEU A C 1
ATOM 548 O O . LEU A 1 77 ? -4.613 -11.122 -3.097 1.00 96.50 77 LEU A O 1
ATOM 552 N N . ARG A 1 78 ? -2.992 -12.432 -3.932 1.00 96.56 78 ARG A N 1
ATOM 553 C CA . ARG A 1 78 ? -3.293 -13.597 -3.086 1.00 96.56 78 ARG A CA 1
ATOM 554 C C . ARG A 1 78 ? -2.630 -13.537 -1.714 1.00 96.56 78 ARG A C 1
ATOM 556 O O . ARG A 1 78 ? -3.183 -14.088 -0.768 1.00 96.56 78 ARG A O 1
ATOM 563 N N . GLY A 1 79 ? -1.456 -12.915 -1.609 1.00 95.88 79 GLY A N 1
ATOM 564 C CA . GLY A 1 79 ? -0.625 -12.968 -0.402 1.00 95.88 79 GLY A CA 1
ATOM 565 C C . GLY A 1 79 ? -0.408 -11.638 0.321 1.00 95.88 79 GLY A C 1
ATOM 566 O O . GLY A 1 79 ? 0.059 -11.650 1.456 1.00 95.88 79 GLY A O 1
ATOM 567 N N . LEU A 1 80 ? -0.727 -10.502 -0.303 1.00 97.88 80 LEU A N 1
ATOM 568 C CA . LEU A 1 80 ? -0.420 -9.165 0.212 1.00 97.88 80 LEU A CA 1
ATOM 569 C C . LEU A 1 80 ? -1.646 -8.249 0.185 1.00 97.88 80 LEU A C 1
ATOM 571 O O . LEU A 1 80 ? -2.156 -7.858 1.235 1.00 97.88 80 LEU A O 1
ATOM 575 N N . CYS A 1 81 ? -2.124 -7.927 -1.014 1.00 98.00 81 CYS A N 1
ATOM 576 C CA . CYS A 1 81 ? -3.108 -6.882 -1.266 1.00 98.00 81 CYS A CA 1
ATOM 577 C C . CYS A 1 81 ? -4.449 -7.226 -0.636 1.00 98.00 81 CYS A C 1
ATOM 579 O O . CYS A 1 81 ? -5.083 -8.197 -1.036 1.00 98.00 81 CYS A O 1
ATOM 581 N N . ASN A 1 82 ? -4.889 -6.427 0.335 1.00 97.94 82 ASN A N 1
ATOM 582 C CA . ASN A 1 82 ? -6.120 -6.661 1.094 1.00 97.94 82 ASN A CA 1
ATOM 583 C C . ASN A 1 82 ? -6.141 -7.987 1.887 1.00 97.94 82 ASN A C 1
ATOM 585 O O . ASN A 1 82 ? -7.181 -8.354 2.428 1.00 97.94 82 ASN A O 1
ATOM 589 N N . GLN A 1 83 ? -5.008 -8.695 1.983 1.00 97.88 83 GLN A N 1
ATOM 590 C CA . GLN A 1 83 ? -4.895 -10.009 2.631 1.00 97.88 83 GLN A CA 1
ATOM 591 C C . GLN A 1 83 ? -3.982 -9.971 3.856 1.00 97.88 83 GLN A C 1
ATOM 593 O O . GLN A 1 83 ? -4.367 -10.405 4.951 1.00 97.88 83 GLN A O 1
ATOM 598 N N . LYS A 1 84 ? -2.773 -9.427 3.688 1.00 98.06 84 LYS A N 1
ATOM 599 C CA . LYS A 1 84 ? -1.752 -9.415 4.732 1.00 98.06 84 LYS A CA 1
ATOM 600 C C . LYS A 1 84 ? -2.088 -8.377 5.792 1.00 98.06 84 LYS A C 1
ATOM 602 O O . LYS A 1 84 ? -2.385 -7.233 5.456 1.00 98.06 84 LYS A O 1
ATOM 607 N N . SER A 1 85 ? -2.073 -8.802 7.054 1.00 98.25 85 SER A N 1
ATOM 608 C CA . SER A 1 85 ? -2.384 -7.936 8.189 1.00 98.25 85 SER A CA 1
ATOM 609 C C . SER A 1 85 ? -1.281 -6.911 8.441 1.00 98.25 85 SER A C 1
ATOM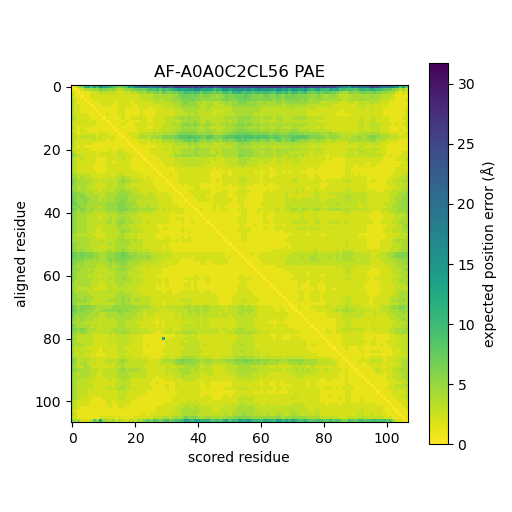 611 O O . SER A 1 85 ? -0.100 -7.228 8.333 1.00 98.25 85 SER A O 1
ATOM 613 N N . CYS A 1 86 ? -1.684 -5.705 8.819 1.00 98.25 86 CYS A N 1
ATOM 614 C CA . CYS A 1 86 ? -0.815 -4.604 9.202 1.00 98.25 86 CYS A CA 1
ATOM 615 C C . CYS A 1 86 ? -1.546 -3.645 10.148 1.00 98.25 86 CYS A C 1
ATOM 617 O O . CYS A 1 86 ? -2.759 -3.722 10.338 1.00 98.25 86 CYS A O 1
ATOM 619 N N . ASN A 1 87 ? -0.800 -2.709 10.715 1.00 96.81 87 ASN A N 1
ATOM 620 C CA . ASN A 1 87 ? -1.297 -1.568 11.467 1.00 96.81 87 ASN A CA 1
ATOM 621 C C . ASN A 1 87 ? -0.363 -0.365 11.248 1.00 96.81 87 ASN A C 1
ATOM 623 O O . ASN A 1 87 ? 0.555 -0.416 10.428 1.00 96.81 87 ASN A O 1
ATOM 627 N N . LYS A 1 88 ? -0.582 0.727 11.987 1.00 94.00 88 LYS A N 1
ATOM 628 C CA . LYS A 1 88 ? 0.246 1.939 11.887 1.00 94.00 88 LYS A CA 1
ATOM 629 C C . LYS A 1 88 ? 1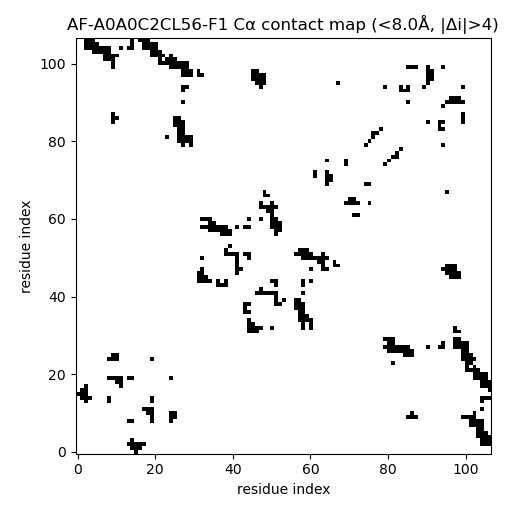.739 1.706 12.162 1.00 94.00 88 LYS A C 1
ATOM 631 O O . LYS A 1 88 ? 2.562 2.444 11.633 1.00 94.00 88 LYS A O 1
ATOM 636 N N . ASP A 1 89 ? 2.073 0.732 13.008 1.00 95.62 89 ASP A N 1
ATOM 637 C CA . ASP A 1 89 ? 3.419 0.558 13.553 1.00 95.62 89 ASP A CA 1
ATOM 638 C C . ASP A 1 89 ? 4.270 -0.356 12.662 1.00 95.62 89 ASP A C 1
ATOM 640 O O . ASP A 1 89 ? 5.483 -0.185 12.594 1.00 95.62 89 ASP A O 1
ATOM 644 N N . ASN A 1 90 ? 3.643 -1.298 11.946 1.00 97.25 90 ASN A N 1
ATOM 645 C CA . ASN A 1 90 ? 4.350 -2.293 11.133 1.00 97.25 90 ASN A CA 1
ATOM 646 C C . ASN A 1 90 ? 4.106 -2.186 9.618 1.00 97.25 90 ASN A C 1
ATOM 648 O O . ASN A 1 90 ? 4.702 -2.954 8.864 1.00 97.25 90 ASN A O 1
ATOM 652 N N . ALA A 1 91 ? 3.276 -1.246 9.143 1.00 94.81 91 ALA A N 1
ATOM 653 C CA . ALA A 1 91 ? 2.935 -1.123 7.720 1.00 94.81 91 ALA A CA 1
ATOM 654 C C . ALA A 1 91 ? 4.166 -1.051 6.799 1.00 94.81 91 ALA A C 1
ATOM 656 O O . ALA A 1 91 ? 4.197 -1.685 5.748 1.00 94.81 91 ALA A O 1
ATOM 657 N N . VAL A 1 92 ? 5.208 -0.318 7.203 1.00 95.69 92 VAL A N 1
ATOM 658 C CA . VAL A 1 92 ? 6.428 -0.134 6.398 1.00 95.69 92 VAL A CA 1
ATOM 659 C C . VAL A 1 92 ? 7.141 -1.460 6.107 1.00 95.69 92 VAL A C 1
ATOM 661 O O . VAL A 1 92 ? 7.708 -1.629 5.021 1.00 95.69 92 VAL A O 1
ATOM 664 N N . ASP A 1 93 ? 7.098 -2.394 7.053 1.00 97.12 93 ASP A N 1
ATOM 665 C CA . ASP A 1 93 ? 7.771 -3.685 6.947 1.00 97.12 93 ASP A CA 1
ATOM 666 C C . ASP A 1 93 ? 6.826 -4.747 6.385 1.00 97.12 93 ASP A C 1
ATOM 668 O O . ASP A 1 93 ? 7.162 -5.424 5.413 1.00 97.12 93 ASP A O 1
ATOM 672 N N . GLU A 1 94 ? 5.605 -4.842 6.915 1.00 97.75 94 GLU A N 1
ATOM 673 C CA . GLU A 1 94 ? 4.641 -5.853 6.482 1.00 97.75 94 GLU A CA 1
ATOM 674 C C . GLU A 1 94 ? 4.123 -5.605 5.064 1.00 97.75 94 GLU A C 1
ATOM 676 O O . GLU A 1 94 ? 3.890 -6.564 4.324 1.00 97.75 94 GLU A O 1
ATOM 681 N N . CYS A 1 95 ? 3.986 -4.340 4.666 1.00 98.25 95 CYS A N 1
ATOM 682 C CA . CYS A 1 95 ? 3.458 -3.942 3.366 1.00 98.25 95 CYS A CA 1
ATOM 683 C C . CYS A 1 95 ? 4.537 -3.428 2.408 1.00 98.25 95 CYS A C 1
ATOM 685 O O . CYS A 1 95 ? 4.214 -2.824 1.387 1.00 98.25 95 CYS A O 1
ATOM 687 N N . PHE A 1 96 ? 5.819 -3.668 2.706 1.00 97.94 96 PHE A N 1
ATOM 688 C CA . PHE A 1 96 ? 6.938 -3.301 1.828 1.00 97.94 96 PHE A CA 1
ATOM 689 C C . PHE A 1 96 ? 6.953 -1.806 1.462 1.00 97.94 96 PHE A C 1
ATOM 691 O O . PHE A 1 96 ? 7.311 -1.416 0.350 1.00 97.94 96 PHE A O 1
ATOM 698 N N . GLY A 1 97 ? 6.563 -0.972 2.427 1.00 97.75 97 GLY A N 1
ATOM 699 C CA . GLY A 1 97 ? 6.458 0.480 2.310 1.00 97.75 97 GLY A CA 1
ATOM 700 C C . GLY A 1 97 ? 5.087 1.003 1.870 1.00 97.75 97 GLY A C 1
ATOM 701 O O . GLY A 1 97 ? 4.823 2.184 2.078 1.00 97.75 97 GLY A O 1
ATOM 702 N N . LEU A 1 98 ? 4.196 0.152 1.344 1.00 98.12 98 LEU A N 1
ATOM 703 C CA . LEU A 1 98 ? 2.805 0.536 1.077 1.00 98.12 98 LEU A CA 1
ATOM 704 C C . LEU A 1 98 ? 2.060 0.887 2.378 1.00 98.12 98 LEU A C 1
ATOM 706 O O . LEU A 1 98 ? 2.378 0.353 3.444 1.00 98.12 98 LEU A O 1
ATOM 710 N N . PRO A 1 99 ? 1.021 1.736 2.315 1.00 97.69 99 PRO A N 1
ATOM 711 C CA . PRO A 1 99 ? 0.197 2.031 3.470 1.00 97.69 99 PRO A CA 1
ATOM 712 C C . PRO A 1 99 ? -0.649 0.823 3.879 1.00 97.69 99 PRO A C 1
ATOM 714 O O . PRO A 1 99 ? -1.038 -0.020 3.066 1.00 97.69 99 PRO A O 1
ATOM 717 N N . CYS A 1 100 ? -1.005 0.797 5.157 1.00 98.25 100 CYS A N 1
ATOM 718 C C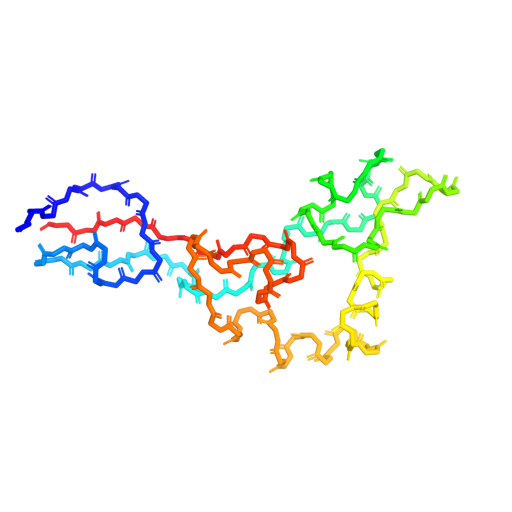A . CYS A 1 100 ? -2.047 -0.077 5.665 1.00 98.25 100 CYS A CA 1
ATOM 719 C C . CYS A 1 100 ? -3.416 0.591 5.474 1.00 98.25 100 CYS A C 1
ATOM 721 O O . CYS A 1 100 ? -3.560 1.797 5.695 1.00 98.25 100 CYS A O 1
ATOM 723 N N . HIS A 1 101 ? -4.428 -0.168 5.063 1.00 98.31 101 HIS A N 1
ATOM 724 C CA . HIS A 1 101 ? -5.807 0.301 5.035 1.00 98.31 101 HIS A CA 1
ATOM 725 C C . HIS A 1 101 ? -6.246 0.695 6.443 1.00 98.31 101 HIS A C 1
ATOM 727 O O . HIS A 1 101 ? -6.206 -0.113 7.374 1.00 98.31 101 HIS A O 1
ATOM 733 N N . PHE A 1 102 ? -6.696 1.939 6.573 1.00 97.88 102 PHE A N 1
ATOM 734 C CA . PHE A 1 102 ? -7.266 2.460 7.801 1.00 97.88 102 PHE A CA 1
ATOM 735 C C . PHE A 1 102 ? -8.775 2.641 7.661 1.00 97.88 102 PHE A C 1
ATOM 737 O O . PHE A 1 102 ? -9.304 2.867 6.570 1.00 97.88 102 PHE A O 1
ATOM 744 N N . GLY A 1 103 ? -9.454 2.565 8.794 1.00 98.12 103 GLY A N 1
ATOM 745 C CA . GLY A 1 103 ? -10.855 2.899 8.945 1.00 98.12 103 GLY A CA 1
ATOM 746 C C . GLY A 1 103 ? -11.053 4.148 9.792 1.00 98.12 103 GLY A C 1
ATOM 747 O O . GLY A 1 103 ? -10.121 4.902 10.096 1.00 98.12 103 GLY A O 1
ATOM 748 N N . ARG A 1 104 ? -12.305 4.355 10.182 1.00 98.19 104 ARG A N 1
ATOM 749 C CA . ARG A 1 104 ? -12.733 5.414 11.088 1.00 98.19 104 ARG A CA 1
ATOM 750 C C . ARG A 1 104 ? -13.522 4.803 12.236 1.00 98.19 104 ARG A C 1
ATOM 752 O O . ARG A 1 104 ? -14.403 3.977 11.996 1.00 98.19 104 ARG A O 1
ATOM 759 N N . CYS A 1 105 ? -13.211 5.208 13.464 1.00 98.12 105 CYS A N 1
ATOM 760 C CA . CYS A 1 105 ? -13.939 4.727 14.631 1.00 98.12 105 CYS A CA 1
ATOM 761 C C . CYS A 1 105 ? -15.404 5.170 14.595 1.00 98.12 105 CYS A C 1
ATOM 763 O O . CYS A 1 105 ? -15.701 6.360 14.461 1.00 98.12 105 CYS A O 1
ATOM 765 N N . ASN A 1 106 ? -16.298 4.203 14.769 1.00 97.81 106 ASN A N 1
ATOM 766 C CA . ASN A 1 106 ? -17.713 4.393 15.033 1.00 97.81 106 ASN A CA 1
ATOM 767 C C . ASN A 1 106 ? -17.987 4.061 16.503 1.00 97.81 106 ASN A C 1
ATOM 769 O O . ASN A 1 106 ? -17.859 2.902 16.907 1.00 97.81 106 ASN A O 1
ATOM 773 N N . CYS A 1 107 ? -18.309 5.097 17.270 1.00 94.00 107 CYS A N 1
ATOM 774 C CA . CYS A 1 107 ? -18.725 5.049 18.665 1.00 94.00 107 CYS A CA 1
ATOM 775 C C . CYS A 1 107 ? -20.228 5.387 18.700 1.00 94.00 107 CYS A C 1
ATOM 777 O O . CYS A 1 107 ? -20.930 4.803 19.540 1.00 94.00 107 CYS A O 1
#

Solvent-accessible surface area (backbone atoms only — not comparable to full-atom values): 5240 Å² total; per-residue (Å²): 131,76,46,52,70,66,39,80,16,37,42,43,84,68,10,47,92,36,38,40,51,50,78,51,48,14,8,17,35,58,82,49,38,46,67,67,38,70,29,96,42,24,67,64,16,31,23,25,46,68,8,35,35,84,84,83,32,18,16,35,44,62,53,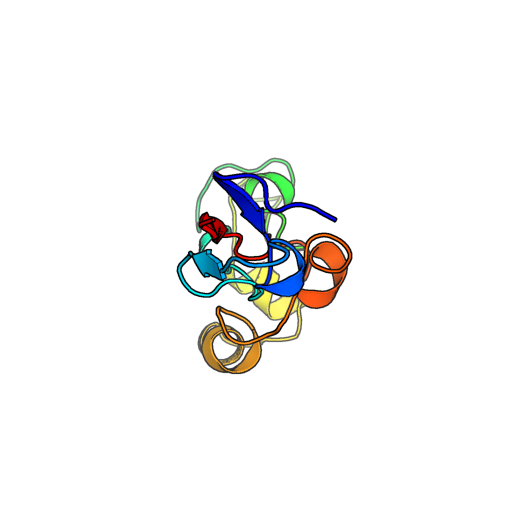10,38,34,70,70,71,22,86,43,69,70,49,32,54,70,63,31,37,62,58,30,70,31,32,93,89,44,11,58,70,71,34,44,31,15,47,40,25,54,18,29,16,48,101

Sequence (107 aa):
KTCKAFDVCYGDEDCPGGQCLGAFVGKCNCNACLDFWLCESDAACGGLKGACNKITKTCDCQAGFKAAGFPLFVDALRGLCNQKSCNKDNAVDECFGLPCHFGRCNC